Protein AF-A0A0S8BLR9-F1 (afdb_monomer)

Foldseek 3Di:
DVVVVVVVVVVLVVLLVVLVVQLVVLVVVLVVLLVVLLVLLVVLLVVLVVCVPPQDPVNLVVSLVVLVVSLVVSLVSLVVSLVVNVVSVVVSVVSVVPDDPVVVVVPVVDPPVVVSVVVSVVSNCSSVVSSVVSNCCSVPVD

Nearest PDB structures (foldseek):
  6mrt-assembly1_A  TM=4.760E-01  e=1.390E+00  Escherichia coli K-12
  2wcd-assembly1_A  TM=3.290E-01  e=1.390E+00  Escherichia coli K-12
  8i21-assembly1_B  TM=2.425E-01  e=8.988E+00  Saccharomyces cerevisiae S288C

Structure (mmCIF, N/CA/C/O backbone):
data_AF-A0A0S8BLR9-F1
#
_entry.id   AF-A0A0S8BLR9-F1
#
loop_
_atom_site.group_PDB
_atom_site.id
_atom_site.type_symbol
_atom_site.label_atom_id
_atom_site.label_alt_id
_atom_site.label_comp_id
_atom_site.label_asym_id
_atom_site.label_entity_id
_atom_site.label_seq_id
_atom_site.pdbx_PDB_ins_code
_atom_site.Cartn_x
_atom_site.Cartn_y
_atom_site.Cartn_z
_atom_site.occupancy
_atom_site.B_iso_or_equiv
_atom_site.auth_seq_id
_atom_site.auth_comp_id
_atom_site.auth_asym_id
_atom_site.auth_atom_id
_atom_site.pdbx_PDB_model_num
ATOM 1 N N . MET A 1 1 ? 35.894 -6.577 -33.078 1.00 52.53 1 MET A N 1
ATOM 2 C CA . MET A 1 1 ? 34.699 -5.701 -33.056 1.00 52.53 1 MET A CA 1
ATOM 3 C C . MET A 1 1 ? 33.362 -6.455 -33.021 1.00 52.53 1 MET A C 1
ATOM 5 O O . MET A 1 1 ? 32.376 -5.838 -32.657 1.00 52.53 1 MET A O 1
ATOM 9 N N 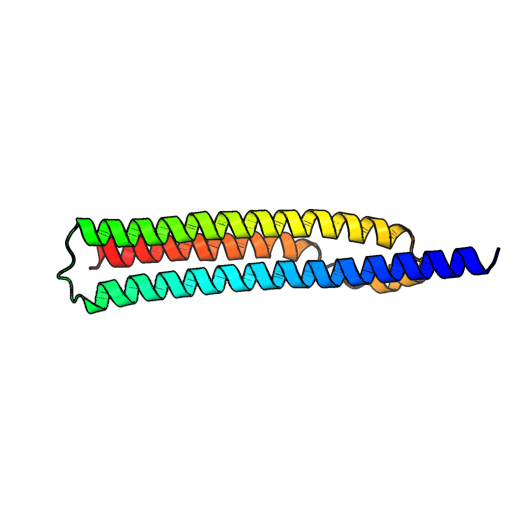. SER A 1 2 ? 33.272 -7.761 -33.327 1.00 58.84 2 SER A N 1
ATOM 10 C CA . SER A 1 2 ? 32.003 -8.518 -33.208 1.00 58.84 2 SER A CA 1
ATOM 11 C C . SER A 1 2 ? 31.642 -8.948 -31.775 1.00 58.84 2 SER A C 1
ATOM 13 O O . SER A 1 2 ? 30.462 -9.054 -31.460 1.00 58.84 2 SER A O 1
ATOM 15 N N . GLY A 1 3 ? 32.632 -9.165 -30.899 1.00 61.47 3 GLY A N 1
ATOM 16 C CA . GLY A 1 3 ? 32.400 -9.590 -29.508 1.00 61.47 3 GLY A CA 1
ATOM 17 C C . GLY A 1 3 ? 31.847 -8.500 -28.582 1.00 61.47 3 GLY A C 1
ATOM 18 O O . GLY A 1 3 ? 31.127 -8.809 -27.641 1.00 61.47 3 GLY A O 1
ATOM 19 N N . GLU A 1 4 ? 32.126 -7.227 -28.871 1.00 65.31 4 GLU A N 1
ATOM 20 C CA . GLU A 1 4 ? 31.673 -6.090 -28.056 1.00 65.31 4 GLU A CA 1
ATOM 21 C C . GLU A 1 4 ? 30.155 -5.890 -28.174 1.00 65.31 4 GLU A C 1
ATOM 23 O O . GLU A 1 4 ? 29.458 -5.842 -27.167 1.00 65.31 4 GLU A O 1
ATOM 28 N N . ASN A 1 5 ? 29.618 -5.937 -29.399 1.00 69.31 5 ASN A N 1
ATOM 29 C CA . ASN A 1 5 ? 28.175 -5.836 -29.642 1.00 69.31 5 ASN A CA 1
ATOM 30 C C . ASN A 1 5 ? 27.386 -7.000 -29.021 1.00 69.31 5 ASN A C 1
ATOM 32 O O . ASN A 1 5 ? 26.293 -6.793 -28.498 1.00 69.31 5 ASN A O 1
ATOM 36 N N . ALA A 1 6 ? 27.928 -8.224 -29.066 1.00 73.56 6 ALA A N 1
ATOM 37 C CA . ALA A 1 6 ? 27.280 -9.393 -28.471 1.00 73.56 6 ALA A CA 1
ATOM 38 C C . ALA A 1 6 ? 27.170 -9.261 -26.942 1.00 73.56 6 ALA A C 1
ATOM 40 O O . ALA A 1 6 ? 26.083 -9.454 -26.395 1.00 73.56 6 ALA A O 1
ATOM 41 N N . ASN A 1 7 ? 28.253 -8.836 -26.282 1.00 78.88 7 ASN A N 1
ATOM 42 C CA . ASN A 1 7 ? 28.267 -8.596 -24.839 1.00 78.88 7 ASN A CA 1
ATOM 43 C C . ASN A 1 7 ? 27.311 -7.461 -24.440 1.00 78.88 7 ASN A C 1
ATOM 45 O O . ASN A 1 7 ? 26.526 -7.626 -23.512 1.00 78.88 7 ASN A O 1
ATOM 49 N N . THR A 1 8 ? 27.285 -6.342 -25.175 1.00 82.44 8 THR A N 1
ATOM 50 C CA . THR A 1 8 ? 26.356 -5.232 -24.890 1.00 82.44 8 THR A CA 1
ATOM 51 C C . THR A 1 8 ? 24.889 -5.656 -25.012 1.00 82.44 8 THR A C 1
ATOM 53 O O . THR A 1 8 ? 24.051 -5.270 -24.195 1.00 82.44 8 THR A O 1
ATOM 56 N N . HIS A 1 9 ? 24.546 -6.477 -26.009 1.00 80.50 9 HIS A N 1
ATOM 57 C CA . HIS A 1 9 ? 23.187 -7.007 -26.140 1.00 80.50 9 HIS A CA 1
ATOM 58 C C . HIS A 1 9 ? 22.810 -7.950 -24.991 1.00 80.50 9 HIS A C 1
ATOM 60 O O . HIS A 1 9 ? 21.659 -7.935 -24.543 1.00 80.50 9 HIS A O 1
ATOM 66 N N . GLU A 1 10 ? 23.759 -8.743 -24.497 1.00 87.06 10 GLU A N 1
ATOM 67 C CA . GLU A 1 10 ? 23.558 -9.623 -23.349 1.00 87.06 10 GLU A CA 1
ATOM 68 C C . GLU A 1 10 ? 23.380 -8.835 -22.043 1.00 87.06 10 GLU A C 1
ATOM 70 O O . GLU A 1 10 ? 22.424 -9.083 -21.306 1.00 87.06 10 GLU A O 1
ATOM 75 N N . GLU A 1 11 ? 24.201 -7.811 -21.804 1.00 87.00 11 GLU A N 1
ATOM 76 C CA . GLU A 1 11 ? 24.071 -6.900 -20.660 1.00 87.00 11 GLU A CA 1
ATOM 77 C C . GLU A 1 11 ? 22.714 -6.182 -20.647 1.00 87.00 11 GLU A C 1
ATOM 79 O O . GLU A 1 11 ? 22.032 -6.135 -19.617 1.00 87.00 11 GLU A O 1
ATOM 84 N N . LEU A 1 12 ? 22.266 -5.672 -21.801 1.00 86.94 12 LEU A N 1
ATOM 85 C CA . LEU A 1 12 ? 20.955 -5.027 -21.939 1.00 86.94 12 LEU A CA 1
ATOM 86 C C . LEU A 1 12 ? 19.801 -6.006 -21.699 1.00 86.94 12 LEU A C 1
ATOM 88 O O . LEU A 1 12 ? 18.799 -5.644 -21.072 1.00 86.94 12 LEU A O 1
ATOM 92 N N . ARG A 1 13 ? 19.932 -7.252 -22.167 1.00 86.88 13 ARG A N 1
ATOM 93 C CA . ARG A 1 13 ? 18.949 -8.312 -21.919 1.00 86.88 13 ARG A CA 1
ATOM 94 C C . ARG A 1 13 ? 18.878 -8.660 -20.434 1.00 86.88 13 ARG A C 1
ATOM 96 O O . ARG A 1 13 ? 17.776 -8.750 -19.892 1.00 86.88 13 ARG A O 1
ATOM 103 N N . LEU A 1 14 ? 20.023 -8.806 -19.772 1.00 90.38 14 LEU A N 1
ATOM 104 C CA . LEU A 1 14 ? 20.097 -9.100 -18.344 1.00 90.38 14 LEU A CA 1
ATOM 105 C C . LEU A 1 14 ? 19.487 -7.955 -17.524 1.00 90.38 14 LEU A C 1
ATOM 107 O O . LEU A 1 14 ? 18.653 -8.189 -16.647 1.00 90.38 14 LEU A O 1
ATOM 111 N N . LEU A 1 15 ? 19.807 -6.705 -17.866 1.00 88.69 15 LEU A N 1
ATOM 112 C CA . LEU A 1 15 ? 19.239 -5.527 -17.210 1.00 88.69 15 LEU A CA 1
ATOM 113 C C . LEU A 1 15 ? 17.719 -5.414 -17.417 1.00 88.69 15 LEU A C 1
ATOM 115 O O . LEU A 1 15 ? 16.995 -5.025 -16.491 1.00 88.69 15 LEU A O 1
ATOM 119 N N . TYR A 1 16 ? 17.214 -5.770 -18.603 1.00 88.88 16 TYR A N 1
ATOM 120 C CA . TYR A 1 16 ? 15.777 -5.868 -18.866 1.00 88.88 16 TYR A CA 1
ATOM 121 C C . TYR A 1 16 ? 15.121 -6.923 -17.968 1.00 88.88 16 TYR A C 1
ATOM 123 O O . TYR A 1 16 ? 14.138 -6.619 -17.290 1.00 88.88 16 TYR A O 1
ATOM 131 N N . GLU A 1 17 ? 15.676 -8.136 -17.922 1.00 91.00 17 GLU A N 1
ATOM 132 C CA . GLU A 1 17 ? 15.117 -9.254 -17.157 1.00 91.00 17 GLU A CA 1
ATOM 133 C C . GLU A 1 17 ? 15.069 -8.951 -15.655 1.00 91.00 17 GLU A C 1
ATOM 135 O O . GLU A 1 17 ? 14.024 -9.114 -15.019 1.00 91.00 17 GLU A O 1
ATOM 140 N N . VAL A 1 18 ? 16.166 -8.428 -15.099 1.00 91.69 18 VAL A N 1
ATOM 141 C CA . VAL A 1 18 ? 16.228 -7.986 -13.699 1.00 91.69 18 VAL A CA 1
ATOM 142 C C . VAL A 1 18 ? 15.176 -6.910 -13.430 1.00 91.69 18 VAL A C 1
ATOM 144 O O . VAL A 1 18 ? 14.439 -6.994 -12.450 1.00 91.69 18 VAL A O 1
ATOM 147 N N . SER A 1 19 ? 15.037 -5.928 -14.324 1.00 88.94 19 SER A N 1
ATOM 148 C CA . SER A 1 19 ? 14.052 -4.851 -14.162 1.00 88.94 19 SER A CA 1
ATOM 149 C C . SER A 1 19 ? 12.606 -5.353 -14.180 1.00 88.94 19 SER A C 1
ATOM 151 O O . SER A 1 19 ? 11.779 -4.852 -13.418 1.00 88.94 19 SER A O 1
ATOM 153 N N . VAL A 1 20 ? 12.287 -6.343 -15.018 1.00 89.75 20 VAL A N 1
ATOM 154 C CA . VAL A 1 20 ? 10.953 -6.962 -15.053 1.00 89.75 20 VAL A CA 1
ATOM 155 C C . VAL A 1 20 ? 10.681 -7.745 -13.767 1.00 89.75 20 VAL A C 1
ATOM 157 O O . VAL A 1 20 ? 9.651 -7.513 -13.132 1.00 89.75 20 VAL A O 1
ATOM 160 N N . LYS A 1 21 ? 11.620 -8.595 -13.332 1.00 92.50 21 LYS A N 1
ATOM 161 C CA . LYS A 1 21 ? 11.500 -9.373 -12.085 1.00 92.50 21 LYS A CA 1
ATOM 162 C C . LYS A 1 21 ? 11.309 -8.477 -10.863 1.00 92.50 21 LYS A C 1
ATOM 164 O O . LYS A 1 21 ? 10.461 -8.749 -10.012 1.00 92.50 21 LYS A O 1
ATOM 169 N N . GLU A 1 22 ? 12.058 -7.381 -10.793 1.00 91.25 22 GLU A N 1
ATOM 170 C CA . GLU A 1 22 ? 11.898 -6.384 -9.741 1.00 91.25 22 GLU A CA 1
ATOM 171 C C . GLU A 1 22 ? 10.498 -5.755 -9.765 1.00 91.25 22 GLU A C 1
ATOM 173 O O . GLU A 1 22 ? 9.835 -5.700 -8.732 1.00 91.25 22 GLU A O 1
ATOM 178 N N . LEU A 1 23 ? 9.997 -5.323 -10.928 1.00 90.81 23 LEU A N 1
ATOM 179 C CA . LEU A 1 23 ? 8.647 -4.752 -11.040 1.00 90.81 23 LEU A CA 1
ATOM 180 C C . LEU A 1 23 ? 7.555 -5.723 -10.572 1.00 90.81 23 LEU A C 1
ATOM 182 O O . LEU A 1 23 ? 6.623 -5.311 -9.877 1.00 90.81 23 LEU A O 1
ATOM 186 N N . GLU A 1 24 ? 7.665 -7.000 -10.931 1.00 91.75 24 GLU A N 1
ATOM 187 C CA . GLU A 1 24 ? 6.755 -8.045 -10.457 1.00 91.75 24 GLU A CA 1
ATOM 188 C C . GLU A 1 24 ? 6.839 -8.239 -8.943 1.00 91.75 24 GLU A C 1
ATOM 190 O O . GLU A 1 24 ? 5.818 -8.434 -8.282 1.00 91.75 24 GLU A O 1
ATOM 195 N N . PHE A 1 25 ? 8.045 -8.182 -8.377 1.00 93.12 25 PHE A N 1
ATOM 196 C CA . PHE A 1 25 ? 8.240 -8.238 -6.934 1.00 93.12 25 PHE A CA 1
ATOM 197 C C . PHE A 1 2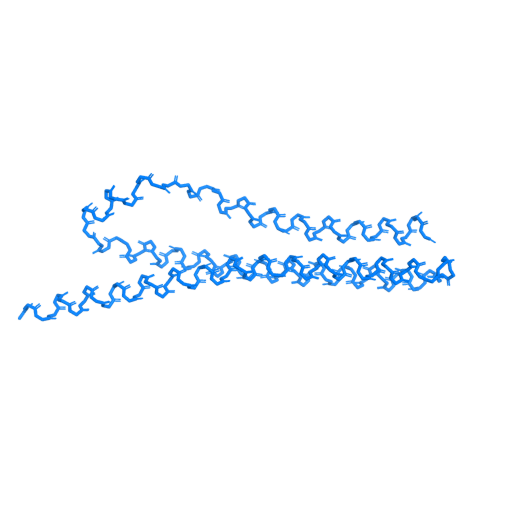5 ? 7.523 -7.080 -6.227 1.00 93.12 25 PHE A C 1
ATOM 199 O O . PHE A 1 25 ? 6.713 -7.339 -5.339 1.00 93.12 25 PHE A O 1
ATOM 206 N N . PHE A 1 26 ? 7.720 -5.826 -6.649 1.00 92.25 26 PHE A N 1
ATOM 207 C CA . PHE A 1 26 ? 7.067 -4.679 -5.997 1.00 92.25 26 PHE A CA 1
ATOM 208 C C . PHE A 1 26 ? 5.543 -4.738 -6.078 1.00 92.25 26 PHE A C 1
ATOM 210 O O . PHE A 1 26 ? 4.874 -4.471 -5.084 1.00 92.25 26 PHE A O 1
ATOM 217 N N . LYS A 1 27 ? 4.982 -5.148 -7.221 1.00 91.50 27 LYS A N 1
ATOM 218 C CA . LYS A 1 27 ? 3.528 -5.330 -7.360 1.00 91.50 27 LYS A CA 1
ATOM 219 C C . LYS A 1 27 ? 2.988 -6.415 -6.429 1.00 91.50 27 LYS A C 1
ATOM 221 O O . LYS A 1 27 ? 1.960 -6.218 -5.787 1.00 91.50 27 LYS A O 1
ATOM 226 N N . ARG A 1 28 ? 3.692 -7.548 -6.316 1.00 94.12 28 ARG A N 1
ATOM 227 C CA . ARG A 1 28 ? 3.331 -8.610 -5.362 1.00 94.12 28 ARG A CA 1
ATOM 228 C C . ARG A 1 28 ? 3.395 -8.116 -3.920 1.00 94.12 28 ARG A C 1
ATOM 230 O O . ARG A 1 28 ? 2.509 -8.441 -3.137 1.00 94.12 28 ARG A O 1
ATOM 237 N N . GLN A 1 29 ? 4.388 -7.294 -3.585 1.00 95.69 29 GLN A N 1
ATOM 238 C CA . GLN A 1 29 ? 4.476 -6.684 -2.260 1.00 95.69 29 GLN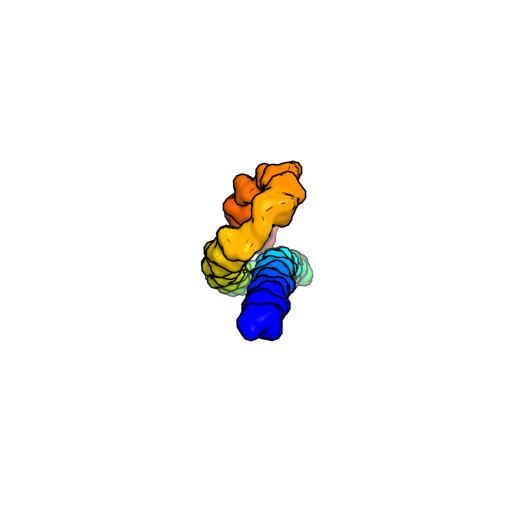 A CA 1
ATOM 239 C C . GLN A 1 29 ? 3.321 -5.716 -1.990 1.00 95.69 29 GLN A C 1
ATOM 241 O O . GLN A 1 29 ? 2.775 -5.750 -0.894 1.00 95.69 29 GLN A O 1
ATOM 246 N N . GLN A 1 30 ? 2.881 -4.923 -2.976 1.00 95.19 30 GLN A N 1
ATOM 247 C CA . GLN A 1 30 ? 1.706 -4.056 -2.804 1.00 95.19 30 GLN A CA 1
ATOM 248 C C . GLN A 1 30 ? 0.459 -4.875 -2.438 1.00 95.19 30 GLN A C 1
ATOM 250 O O . GLN A 1 30 ? -0.230 -4.544 -1.478 1.00 95.19 30 GLN A O 1
ATOM 255 N N . TRP A 1 31 ? 0.218 -5.988 -3.140 1.00 95.25 31 TRP A N 1
ATOM 256 C CA . TRP A 1 31 ? -0.886 -6.903 -2.827 1.00 95.25 31 TRP A CA 1
ATOM 257 C C . TRP A 1 31 ? -0.753 -7.539 -1.435 1.00 95.25 31 TRP A C 1
ATOM 259 O O . TRP A 1 31 ? -1.711 -7.585 -0.668 1.00 95.25 31 TRP A O 1
ATOM 269 N N . SER A 1 32 ? 0.453 -7.997 -1.093 1.00 97.12 32 SER A N 1
ATOM 270 C CA . SER A 1 32 ? 0.766 -8.600 0.206 1.00 97.12 32 SER A CA 1
ATOM 271 C C . SER A 1 32 ? 0.482 -7.639 1.367 1.00 97.12 32 SER A C 1
ATOM 273 O O . SER A 1 32 ? -0.209 -7.997 2.318 1.00 97.12 32 SER A O 1
ATOM 275 N N . VAL A 1 33 ? 0.942 -6.388 1.256 1.00 97.19 33 VAL A N 1
ATOM 276 C CA . VAL A 1 33 ? 0.735 -5.338 2.265 1.00 97.19 33 VAL A CA 1
ATOM 277 C C . VAL A 1 33 ? -0.750 -5.061 2.477 1.00 97.19 33 VAL A C 1
ATOM 279 O O . VAL A 1 33 ? -1.203 -5.031 3.620 1.00 97.19 33 VAL A O 1
ATOM 282 N N . THR A 1 34 ? -1.525 -4.910 1.399 1.00 97.19 34 THR A N 1
ATOM 283 C CA . THR A 1 34 ? -2.975 -4.702 1.503 1.00 97.19 34 THR A CA 1
ATOM 284 C C . THR A 1 34 ? -3.666 -5.886 2.179 1.00 97.19 34 THR A C 1
ATOM 286 O O . THR A 1 34 ? -4.480 -5.676 3.076 1.00 97.19 34 THR A O 1
ATOM 289 N N . ASN A 1 35 ? -3.314 -7.126 1.829 1.00 97.81 35 ASN A N 1
ATOM 290 C CA . ASN A 1 35 ? -3.903 -8.311 2.460 1.00 97.81 35 ASN A CA 1
ATOM 291 C C . ASN A 1 35 ? -3.594 -8.388 3.957 1.00 97.81 35 ASN A C 1
ATOM 293 O O . ASN A 1 35 ? -4.494 -8.651 4.752 1.00 97.81 35 ASN A O 1
ATOM 297 N N . TYR A 1 36 ? -2.350 -8.123 4.361 1.00 97.94 36 TYR A N 1
ATOM 298 C CA . TYR A 1 36 ? -2.000 -8.100 5.780 1.00 97.94 36 TYR A CA 1
ATOM 299 C C . TYR A 1 36 ? -2.718 -6.981 6.537 1.00 97.94 36 TYR A C 1
ATOM 301 O O . TYR A 1 36 ? -3.176 -7.216 7.654 1.00 97.94 36 TYR A O 1
ATOM 309 N N . ALA A 1 37 ? -2.896 -5.802 5.934 1.00 97.94 37 ALA A N 1
ATOM 310 C CA . ALA A 1 37 ? -3.693 -4.735 6.537 1.00 97.94 37 ALA A CA 1
ATOM 311 C C . ALA A 1 37 ? -5.149 -5.179 6.769 1.00 97.94 37 ALA A C 1
ATOM 313 O O . ALA A 1 37 ? -5.675 -5.012 7.868 1.00 97.94 37 ALA A O 1
ATOM 314 N N . LEU A 1 38 ? -5.776 -5.821 5.776 1.00 97.88 38 LEU A N 1
ATOM 315 C CA . LEU A 1 38 ? -7.138 -6.353 5.899 1.00 97.88 38 LEU A CA 1
ATOM 316 C C . LEU A 1 38 ? -7.255 -7.430 6.985 1.00 97.88 38 LEU A C 1
ATOM 318 O O . LEU A 1 38 ? -8.213 -7.417 7.758 1.00 97.88 38 LEU A O 1
ATOM 322 N N . LEU A 1 39 ? -6.278 -8.335 7.076 1.00 98.31 39 LEU A N 1
ATOM 323 C CA . LEU A 1 39 ? -6.235 -9.354 8.126 1.00 98.31 39 LEU A CA 1
ATOM 324 C C . LEU A 1 39 ? -6.112 -8.729 9.518 1.00 98.31 39 LEU A C 1
ATOM 326 O O . LEU A 1 39 ? -6.812 -9.149 10.437 1.00 98.31 39 LEU A O 1
ATOM 330 N N . LEU A 1 40 ? -5.277 -7.699 9.672 1.00 98.00 40 LEU A N 1
ATOM 331 C CA . LEU A 1 40 ? -5.153 -6.966 10.932 1.00 98.00 40 LEU A CA 1
ATOM 332 C C . LEU A 1 40 ? -6.462 -6.260 11.303 1.00 98.00 40 LEU A C 1
ATOM 334 O O . LEU A 1 40 ? -6.881 -6.334 12.455 1.00 98.00 40 LEU A O 1
ATOM 338 N N . TYR A 1 41 ? -7.157 -5.645 10.344 1.00 97.62 41 TYR A N 1
ATOM 339 C CA . TYR A 1 41 ? -8.476 -5.053 10.594 1.00 97.62 41 TYR A CA 1
ATOM 340 C C . TYR A 1 41 ? -9.511 -6.093 11.026 1.00 97.62 41 TYR A C 1
ATOM 342 O O . TYR A 1 41 ? -10.236 -5.873 11.998 1.00 97.62 41 TYR A O 1
ATOM 350 N N . ALA A 1 42 ? -9.555 -7.244 10.352 1.00 96.75 42 ALA A N 1
ATOM 351 C CA . ALA A 1 42 ? -10.437 -8.342 10.727 1.00 96.75 42 ALA A CA 1
ATOM 352 C C . ALA A 1 42 ? -10.120 -8.870 12.136 1.00 96.75 42 ALA A C 1
ATOM 354 O O . ALA A 1 42 ? -11.041 -9.107 12.917 1.00 96.75 42 ALA A O 1
ATOM 355 N N . ALA A 1 43 ? -8.836 -8.994 12.487 1.00 96.62 43 ALA A N 1
ATOM 356 C CA . ALA A 1 43 ? -8.399 -9.410 13.815 1.00 96.62 43 ALA A CA 1
ATOM 357 C C . ALA A 1 43 ? -8.829 -8.411 14.899 1.00 96.62 43 ALA A C 1
ATOM 359 O O . ALA A 1 43 ? -9.389 -8.823 15.913 1.00 96.62 43 ALA A O 1
ATOM 360 N N . VAL A 1 44 ? -8.648 -7.106 14.669 1.00 94.50 44 VAL A N 1
ATOM 361 C CA . VAL A 1 44 ? -9.072 -6.052 15.608 1.00 94.50 44 VAL A CA 1
ATOM 362 C C . VAL A 1 44 ? -10.579 -6.118 15.863 1.00 94.50 44 VAL A C 1
ATOM 364 O O . VAL A 1 44 ? -11.013 -6.152 17.013 1.00 94.50 44 VAL A O 1
ATOM 367 N N . VAL A 1 45 ? -11.388 -6.200 14.802 1.00 93.69 45 VAL A N 1
ATOM 368 C CA . VAL A 1 45 ? -12.851 -6.321 14.932 1.00 93.69 45 VAL A CA 1
ATOM 369 C C . VAL A 1 45 ? -13.244 -7.633 15.615 1.00 93.69 45 VAL A C 1
ATOM 371 O O . VAL A 1 45 ? -14.156 -7.642 16.442 1.00 93.69 45 VAL A O 1
ATOM 374 N N . GLY A 1 46 ? -12.568 -8.736 15.288 1.00 93.38 46 GLY A N 1
ATOM 375 C CA . GLY A 1 46 ? -12.798 -10.045 15.896 1.00 93.38 46 GLY A CA 1
ATOM 376 C C . GLY A 1 46 ? -12.571 -10.028 17.406 1.00 93.38 46 GLY A C 1
ATOM 377 O O . GLY A 1 46 ? -13.449 -10.446 18.158 1.00 93.38 46 GLY A O 1
ATOM 378 N N . VAL A 1 47 ? -11.442 -9.473 17.854 1.00 92.25 47 VAL A N 1
ATOM 379 C CA . VAL A 1 47 ? -11.117 -9.331 19.282 1.00 92.25 47 VAL A CA 1
ATOM 380 C C . VAL A 1 47 ? -12.128 -8.428 19.987 1.00 92.25 47 VAL A C 1
ATOM 382 O O . VAL A 1 47 ? -12.664 -8.817 21.022 1.00 92.25 47 VAL A O 1
ATOM 385 N N . ALA A 1 48 ? -12.461 -7.269 19.412 1.00 90.19 48 ALA A N 1
ATOM 386 C CA . ALA A 1 48 ? -13.429 -6.352 20.013 1.00 90.19 48 ALA A CA 1
ATOM 387 C C . ALA A 1 48 ? -14.817 -6.997 20.199 1.00 90.19 48 ALA A C 1
ATOM 389 O O . ALA A 1 48 ? 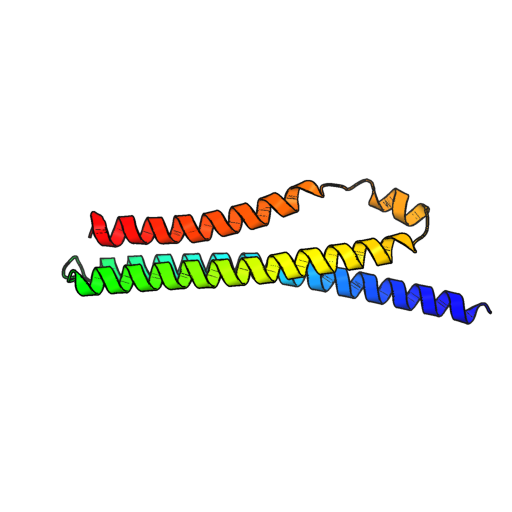-15.490 -6.748 21.197 1.00 90.19 48 ALA A O 1
ATOM 390 N N . ARG A 1 49 ? -15.235 -7.871 19.272 1.00 89.50 49 ARG A N 1
ATOM 391 C CA . ARG A 1 49 ? -16.490 -8.632 19.390 1.00 89.50 49 ARG A CA 1
ATOM 392 C C . ARG A 1 49 ? -16.429 -9.758 20.415 1.00 89.50 49 ARG A C 1
ATOM 394 O O . ARG A 1 49 ? -17.418 -9.970 21.105 1.00 89.50 49 ARG A O 1
ATOM 401 N N . LEU A 1 50 ? -15.302 -10.463 20.530 1.00 90.00 50 LEU A N 1
ATOM 402 C CA . LEU A 1 50 ? -15.128 -11.530 21.527 1.00 90.00 50 LEU A CA 1
ATOM 403 C C . LEU A 1 50 ? -15.261 -11.014 22.966 1.00 90.00 50 LEU A C 1
ATOM 405 O O . LEU A 1 50 ? -15.680 -11.758 23.847 1.00 90.00 50 LEU A O 1
ATOM 409 N N . LEU A 1 51 ? -14.971 -9.731 23.192 1.00 86.00 51 LEU A N 1
ATOM 410 C CA . LEU A 1 51 ? -15.150 -9.062 24.482 1.00 86.00 51 LEU A CA 1
ATOM 411 C C . LEU A 1 51 ? -16.622 -8.704 24.800 1.00 86.00 51 LEU A C 1
ATOM 413 O O . LEU A 1 51 ? -16.885 -8.085 25.830 1.00 86.00 51 LEU A O 1
ATOM 417 N N . ASN A 1 52 ? -17.588 -9.096 23.952 1.00 71.81 52 ASN A N 1
ATOM 418 C CA . ASN A 1 52 ? -19.040 -9.018 24.188 1.00 71.81 52 ASN A CA 1
ATOM 419 C C . ASN A 1 52 ? -19.552 -7.653 24.697 1.00 71.81 52 ASN A C 1
ATOM 421 O O . ASN A 1 52 ? -20.449 -7.585 25.533 1.00 71.81 52 ASN A O 1
ATOM 425 N N . GLY A 1 53 ? -18.991 -6.549 24.194 1.00 64.56 53 GLY A N 1
ATOM 426 C CA . GLY A 1 53 ? -19.446 -5.195 24.540 1.00 64.56 53 GLY A CA 1
ATOM 427 C C . GLY A 1 53 ? -18.989 -4.691 25.911 1.00 64.56 53 GLY A C 1
ATOM 428 O O . GLY A 1 53 ? -19.287 -3.553 26.258 1.00 64.56 53 GLY A O 1
ATOM 429 N N . ASN A 1 54 ? -18.194 -5.464 26.659 1.00 75.62 54 ASN A N 1
ATOM 430 C CA . ASN A 1 54 ? -17.595 -5.012 27.919 1.00 75.62 54 ASN A CA 1
ATOM 431 C C . ASN A 1 54 ? -16.307 -4.192 27.696 1.00 75.62 54 ASN A C 1
ATOM 433 O O . ASN A 1 54 ? -15.407 -4.180 28.530 1.00 75.62 54 ASN A O 1
ATOM 437 N N . VAL A 1 55 ? -16.208 -3.552 26.527 1.00 82.12 55 VAL A N 1
ATOM 438 C CA . VAL A 1 55 ? -15.040 -2.798 26.077 1.00 82.12 55 VAL A CA 1
ATOM 439 C C . VAL A 1 55 ? -15.209 -1.352 26.524 1.00 82.12 55 VAL A C 1
ATOM 441 O O . VAL A 1 55 ? -16.109 -0.640 26.069 1.00 82.12 55 VAL A O 1
ATOM 444 N N . SER A 1 56 ? -14.331 -0.908 27.413 1.00 87.38 56 SER A N 1
ATOM 445 C CA . SER A 1 56 ? -14.273 0.472 27.881 1.00 87.38 56 SER A CA 1
ATOM 446 C C . SER A 1 56 ? -13.990 1.447 26.731 1.00 87.38 56 SER A C 1
ATOM 448 O O . SER A 1 56 ? -13.406 1.095 25.702 1.00 87.38 56 SER A O 1
ATOM 450 N N . GLY A 1 57 ? -14.351 2.722 26.909 1.00 86.62 57 GLY A N 1
ATOM 451 C CA . GLY A 1 57 ? -14.050 3.758 25.913 1.00 86.62 57 GLY A CA 1
A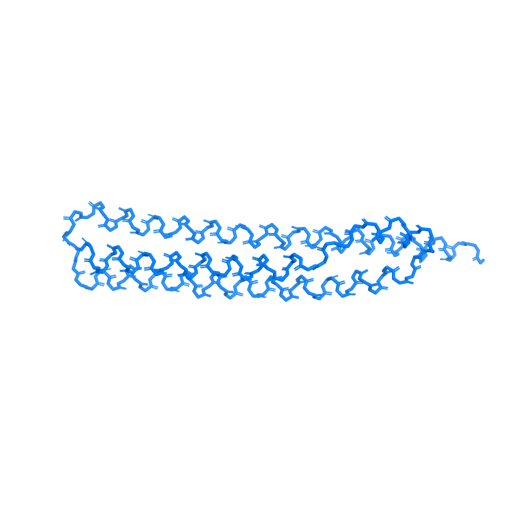TOM 452 C C . GLY A 1 57 ? -12.551 3.881 25.600 1.00 86.62 57 GLY A C 1
ATOM 453 O O . GLY A 1 57 ? -12.182 4.151 24.458 1.00 86.62 57 GLY A O 1
ATOM 454 N N . ALA A 1 58 ? -11.688 3.617 26.587 1.00 88.75 58 ALA A N 1
ATOM 455 C CA . ALA A 1 58 ? -10.240 3.603 26.406 1.00 88.75 58 ALA A CA 1
ATOM 456 C C . ALA A 1 58 ? -9.785 2.447 25.499 1.00 88.75 58 ALA A C 1
ATOM 458 O O . ALA A 1 58 ? -8.992 2.661 24.586 1.00 88.75 58 ALA A O 1
ATOM 459 N N . GLU A 1 59 ? -10.324 1.242 25.683 1.00 90.38 59 GLU A N 1
ATOM 460 C CA . GLU A 1 59 ? -10.005 0.086 24.835 1.00 90.38 59 GLU A CA 1
ATOM 461 C C . GLU A 1 59 ? -10.520 0.267 23.400 1.00 90.38 59 GLU A C 1
ATOM 463 O O . GLU A 1 59 ? -9.794 -0.024 22.448 1.00 90.38 59 GLU A O 1
ATOM 468 N N . LYS A 1 60 ? -11.724 0.835 23.221 1.00 90.88 60 LYS A N 1
ATOM 469 C CA . LYS A 1 60 ? -12.233 1.218 21.890 1.00 90.88 60 LYS A CA 1
ATOM 470 C C . LYS A 1 60 ? -11.276 2.181 21.190 1.00 90.88 60 LYS A C 1
ATOM 472 O O . LYS A 1 60 ? -10.963 1.998 20.014 1.00 90.88 60 LYS A O 1
ATOM 477 N N . LEU A 1 61 ? -10.770 3.176 21.921 1.00 92.50 61 LEU A N 1
ATOM 478 C CA . LEU A 1 61 ? -9.794 4.131 21.404 1.00 92.50 61 LEU A CA 1
ATOM 479 C C . LEU A 1 61 ? -8.470 3.447 21.032 1.00 92.50 61 LEU A C 1
ATOM 481 O O . LEU A 1 61 ? -7.930 3.737 19.968 1.00 92.50 61 LEU A O 1
ATOM 485 N N . VAL A 1 62 ? -7.984 2.496 21.834 1.00 93.88 62 VAL A N 1
ATOM 486 C CA . VAL A 1 62 ? -6.788 1.700 21.505 1.00 93.88 62 VAL A CA 1
ATOM 487 C C . VAL A 1 62 ? -6.982 0.912 20.207 1.00 93.88 62 VAL A C 1
ATOM 489 O O . VAL A 1 62 ? -6.130 0.990 19.324 1.00 93.88 62 VAL A O 1
ATOM 492 N N . PHE A 1 63 ? -8.105 0.209 20.031 1.00 93.94 63 PHE A N 1
ATOM 493 C CA . PHE A 1 63 ? -8.389 -0.519 18.787 1.00 93.94 63 PHE A CA 1
ATOM 494 C C . PHE A 1 63 ? -8.433 0.406 17.564 1.00 93.94 63 PHE A C 1
ATOM 496 O O . PHE A 1 63 ? -7.852 0.088 16.522 1.00 93.94 63 PHE A O 1
ATOM 503 N N . CYS A 1 64 ? -9.066 1.574 17.697 1.00 94.00 64 CYS A N 1
ATOM 504 C CA . CYS A 1 64 ? -9.099 2.593 16.651 1.00 94.00 64 CYS A CA 1
ATOM 505 C C . CYS A 1 64 ? -7.701 3.143 16.325 1.00 94.00 64 CYS A C 1
ATOM 507 O O . CYS A 1 64 ? -7.362 3.287 15.151 1.00 94.00 64 CYS A O 1
ATOM 509 N N . LEU A 1 65 ? -6.864 3.404 17.335 1.00 95.94 65 LEU A N 1
ATOM 510 C CA . LEU A 1 65 ? -5.480 3.848 17.138 1.00 95.94 65 LEU A CA 1
ATOM 511 C C . LEU A 1 65 ? -4.633 2.786 16.436 1.00 95.94 65 LEU A C 1
ATOM 513 O O . LEU A 1 65 ? -3.869 3.126 15.534 1.00 95.94 65 LEU A O 1
ATOM 517 N N . VAL A 1 66 ? -4.797 1.508 16.790 1.00 96.69 66 VAL A N 1
ATOM 518 C CA . VAL A 1 66 ? -4.128 0.396 16.099 1.00 96.69 66 VAL A CA 1
ATOM 519 C C . VAL A 1 66 ? -4.555 0.348 14.633 1.00 96.69 66 VAL A C 1
ATOM 521 O O . VAL A 1 66 ? -3.697 0.296 13.753 1.00 96.69 66 VAL A O 1
ATOM 524 N N . ALA A 1 67 ? -5.857 0.435 14.342 1.00 96.69 67 ALA A N 1
ATOM 525 C CA . ALA A 1 67 ? -6.355 0.448 12.966 1.00 96.69 67 ALA A CA 1
ATOM 526 C C . ALA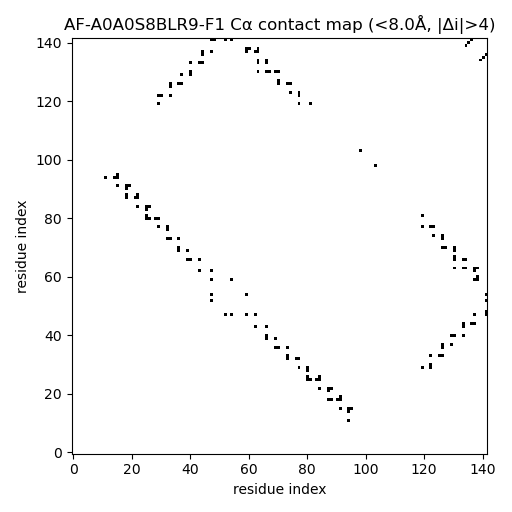 A 1 67 ? -5.810 1.642 12.161 1.00 96.69 67 ALA A C 1
ATOM 528 O O . ALA A 1 67 ? -5.371 1.476 11.021 1.00 96.69 67 ALA A O 1
ATOM 529 N N . THR A 1 68 ? -5.765 2.830 12.768 1.00 97.62 68 THR A N 1
ATOM 530 C CA . THR A 1 68 ? -5.152 4.020 12.164 1.00 97.62 68 THR A CA 1
ATOM 531 C C . THR A 1 68 ? -3.657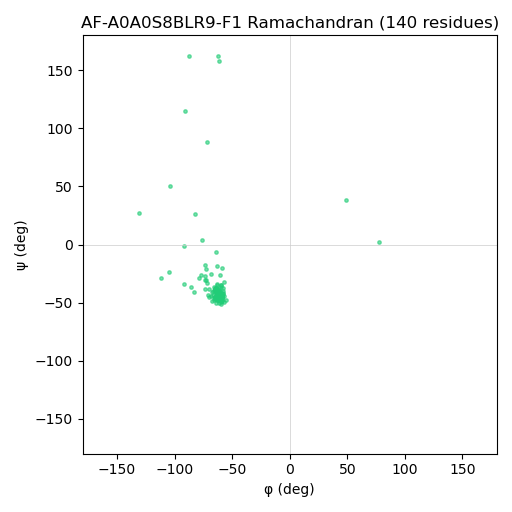 3.817 11.920 1.00 97.62 68 THR A C 1
ATOM 533 O O . THR A 1 68 ? -3.172 4.128 10.835 1.00 97.62 68 THR A O 1
ATOM 536 N N . GLY A 1 69 ? -2.923 3.243 12.876 1.00 98.00 69 GLY A N 1
ATOM 537 C CA . GLY A 1 69 ? -1.501 2.931 12.726 1.00 98.00 69 GLY A CA 1
ATOM 538 C C . GLY A 1 69 ? -1.234 1.978 11.560 1.00 98.00 69 GLY A C 1
ATOM 539 O O . GLY A 1 69 ? -0.360 2.242 10.735 1.00 98.00 69 GLY A O 1
ATOM 540 N N . VAL A 1 70 ? -2.044 0.923 11.427 1.00 98.00 70 VAL A N 1
ATOM 541 C CA . VAL A 1 70 ? -1.992 -0.001 10.282 1.00 98.00 70 VAL A CA 1
ATOM 542 C C . VAL A 1 70 ? -2.297 0.731 8.972 1.00 98.00 70 VAL A C 1
ATOM 544 O O . VAL A 1 70 ? -1.612 0.499 7.978 1.00 98.00 70 VAL A O 1
ATOM 547 N N . ALA A 1 71 ? -3.271 1.647 8.962 1.00 97.81 71 ALA A N 1
ATOM 548 C CA . ALA A 1 71 ? -3.618 2.421 7.771 1.00 97.81 71 ALA A CA 1
ATOM 549 C C . ALA A 1 71 ? -2.477 3.337 7.323 1.00 97.81 71 ALA A C 1
ATOM 551 O O . ALA A 1 71 ? -2.128 3.356 6.143 1.00 97.81 71 ALA A O 1
ATOM 552 N N . VAL A 1 72 ? -1.878 4.071 8.265 1.00 98.06 72 VAL A N 1
ATOM 553 C CA . VAL A 1 72 ? -0.761 4.987 8.011 1.00 98.06 72 VAL A CA 1
ATOM 554 C C . VAL A 1 72 ? 0.455 4.211 7.519 1.00 98.06 72 VAL A C 1
ATOM 556 O O . VAL A 1 72 ? 1.014 4.548 6.476 1.00 98.06 72 VAL A O 1
ATOM 559 N N . LEU A 1 73 ? 0.838 3.140 8.221 1.00 97.88 73 LEU A N 1
ATOM 560 C CA . LEU A 1 73 ? 2.000 2.337 7.854 1.00 97.88 73 LEU A CA 1
ATOM 561 C C . LEU A 1 73 ? 1.792 1.620 6.515 1.00 97.88 73 LEU A C 1
ATOM 563 O O . LEU A 1 73 ? 2.667 1.667 5.652 1.00 97.88 73 LEU A O 1
ATOM 567 N N . GLY A 1 74 ? 0.627 1.001 6.311 1.00 97.44 74 GLY A N 1
ATOM 568 C CA . GLY A 1 74 ? 0.274 0.351 5.049 1.00 97.44 74 GLY A CA 1
ATOM 569 C C . GLY A 1 74 ? 0.294 1.332 3.879 1.00 97.44 74 GLY A C 1
ATOM 570 O O . GLY A 1 74 ? 0.898 1.046 2.847 1.00 97.44 74 GLY A O 1
ATOM 571 N N . SER A 1 75 ? -0.273 2.525 4.069 1.00 97.25 75 SER A N 1
ATOM 572 C CA . SER A 1 75 ? -0.256 3.602 3.072 1.00 97.25 75 SER A CA 1
ATOM 573 C C . SER A 1 75 ? 1.159 4.066 2.736 1.00 97.25 75 SER A C 1
ATOM 575 O O . SER A 1 75 ? 1.518 4.190 1.565 1.00 97.25 75 SER A O 1
ATOM 577 N N . TYR A 1 76 ? 1.991 4.280 3.757 1.00 97.75 76 TYR A N 1
ATOM 578 C CA . TYR A 1 76 ? 3.388 4.662 3.580 1.00 97.75 76 TYR A CA 1
ATOM 579 C C . TYR A 1 76 ? 4.167 3.604 2.789 1.00 97.75 76 TYR A C 1
ATOM 581 O O . TYR A 1 76 ? 4.847 3.932 1.815 1.00 97.75 76 TYR A O 1
ATOM 589 N N . ILE A 1 77 ? 4.025 2.324 3.145 1.00 96.88 77 ILE A N 1
ATOM 590 C CA . ILE A 1 77 ? 4.682 1.227 2.427 1.00 96.88 77 ILE A CA 1
ATOM 591 C C . ILE A 1 77 ? 4.189 1.168 0.974 1.00 96.88 77 ILE A C 1
ATOM 593 O O . ILE A 1 77 ? 5.009 1.086 0.059 1.00 96.88 77 ILE A O 1
ATOM 597 N N . LEU A 1 78 ? 2.877 1.262 0.731 1.00 95.88 78 LEU A N 1
ATOM 598 C CA . LEU A 1 78 ? 2.317 1.282 -0.626 1.00 95.88 78 LEU A CA 1
ATOM 599 C C . LEU A 1 78 ? 2.885 2.432 -1.467 1.00 95.88 78 LEU A C 1
ATOM 601 O O . LEU A 1 78 ? 3.196 2.222 -2.643 1.00 95.88 78 LEU A O 1
ATOM 605 N N . TRP A 1 79 ? 3.060 3.614 -0.872 1.00 95.50 79 TRP A N 1
ATOM 606 C CA . TRP A 1 79 ? 3.673 4.773 -1.521 1.00 95.50 79 TRP A CA 1
ATOM 607 C C . TRP A 1 79 ? 5.146 4.524 -1.879 1.00 95.50 79 TRP A C 1
ATOM 609 O O . TRP A 1 79 ? 5.541 4.734 -3.029 1.00 95.50 79 TRP A O 1
ATOM 619 N N . VAL A 1 80 ? 5.947 3.989 -0.950 1.00 95.69 80 VAL A N 1
ATOM 620 C CA . VAL A 1 80 ? 7.355 3.621 -1.207 1.00 95.69 80 VAL A CA 1
ATOM 621 C C . VAL A 1 80 ? 7.460 2.589 -2.337 1.00 95.69 80 VAL A C 1
ATOM 623 O O . VAL A 1 80 ? 8.287 2.732 -3.245 1.00 95.69 80 VAL A O 1
ATOM 626 N N . LEU A 1 81 ? 6.601 1.564 -2.321 1.00 93.88 81 LEU A N 1
ATOM 627 C CA . LEU A 1 81 ? 6.543 0.537 -3.363 1.00 93.88 81 LEU A CA 1
ATOM 628 C C . LEU A 1 81 ? 6.131 1.132 -4.717 1.00 93.88 81 LEU A C 1
ATOM 630 O O . LEU A 1 81 ? 6.706 0.777 -5.747 1.00 93.88 81 LEU A O 1
ATOM 634 N N . ASN A 1 82 ? 5.180 2.068 -4.731 1.00 94.31 82 ASN A N 1
ATOM 635 C CA . ASN A 1 82 ? 4.756 2.742 -5.954 1.00 94.31 82 ASN A CA 1
ATOM 636 C C . ASN A 1 82 ? 5.888 3.584 -6.561 1.00 94.31 82 ASN A C 1
ATOM 638 O O . ASN A 1 82 ? 6.176 3.453 -7.751 1.00 94.31 82 ASN A O 1
ATOM 642 N N . ASN A 1 83 ? 6.597 4.373 -5.751 1.00 91.94 83 ASN A N 1
ATOM 643 C CA . ASN A 1 83 ? 7.761 5.137 -6.213 1.00 91.94 83 ASN A CA 1
ATOM 644 C C . ASN A 1 83 ? 8.849 4.212 -6.776 1.00 91.94 83 ASN A C 1
ATOM 646 O O . ASN A 1 83 ? 9.402 4.454 -7.850 1.00 91.94 83 ASN A O 1
ATOM 650 N N . SER A 1 84 ? 9.084 3.089 -6.096 1.00 91.50 84 SER A N 1
ATOM 651 C CA . SER A 1 84 ? 9.977 2.023 -6.548 1.00 91.50 84 SER A CA 1
ATOM 652 C C . SER A 1 84 ? 9.585 1.441 -7.912 1.00 91.50 84 SER A C 1
ATOM 654 O O . SER A 1 84 ? 10.465 1.120 -8.716 1.00 91.50 84 SER A O 1
ATOM 656 N N . ILE A 1 85 ? 8.287 1.311 -8.197 1.00 90.56 85 ILE A N 1
ATOM 657 C CA . ILE A 1 85 ? 7.766 0.865 -9.497 1.00 90.56 85 ILE A CA 1
ATOM 658 C C . ILE A 1 85 ? 7.978 1.938 -10.567 1.00 90.56 85 ILE A C 1
ATOM 660 O O . ILE A 1 85 ? 8.395 1.607 -11.676 1.00 90.56 85 ILE A O 1
ATOM 664 N N . VAL A 1 86 ? 7.710 3.209 -10.257 1.00 89.56 86 VAL A N 1
ATOM 665 C CA . VAL A 1 86 ? 7.865 4.327 -11.204 1.00 89.56 86 VAL A CA 1
ATOM 666 C C . VAL A 1 86 ? 9.311 4.431 -11.693 1.00 89.56 86 VAL A C 1
ATOM 668 O O . VAL A 1 86 ? 9.548 4.438 -12.902 1.00 89.56 86 VAL A O 1
ATOM 671 N N . VAL A 1 87 ? 10.284 4.407 -10.777 1.00 89.06 87 VAL A N 1
ATOM 672 C CA . VAL A 1 87 ? 11.717 4.472 -11.120 1.00 89.06 87 VAL A CA 1
ATOM 673 C C . VAL A 1 87 ? 12.129 3.303 -12.022 1.00 89.06 87 VAL A C 1
ATOM 675 O O . VAL A 1 87 ? 12.799 3.485 -13.038 1.00 89.06 87 VAL A O 1
ATOM 678 N N . ARG A 1 88 ? 11.683 2.084 -11.705 1.00 87.56 88 ARG A N 1
ATOM 679 C CA . ARG A 1 88 ? 12.037 0.882 -12.477 1.00 87.56 88 ARG A CA 1
ATOM 680 C C . ARG A 1 88 ? 11.354 0.823 -13.834 1.00 87.56 88 ARG A C 1
ATOM 682 O O . ARG A 1 88 ? 11.963 0.357 -14.792 1.00 87.56 88 ARG A O 1
ATOM 689 N N . LYS A 1 89 ? 10.131 1.342 -13.951 1.00 88.06 89 LYS A N 1
ATOM 690 C CA . LYS A 1 89 ? 9.474 1.547 -15.249 1.00 88.06 89 LYS A CA 1
ATOM 691 C C . LYS A 1 89 ? 10.255 2.528 -16.117 1.00 88.06 89 LYS A C 1
ATOM 693 O O . LYS A 1 89 ? 10.427 2.254 -17.301 1.00 88.06 89 LYS A O 1
ATOM 698 N N . ALA A 1 90 ? 10.759 3.622 -15.541 1.00 88.06 90 ALA A N 1
ATOM 699 C CA . ALA A 1 90 ? 11.593 4.577 -16.268 1.00 88.06 90 ALA A CA 1
ATOM 700 C C . ALA A 1 90 ? 12.900 3.926 -16.752 1.00 88.06 90 ALA A C 1
ATOM 702 O O . ALA A 1 90 ? 13.232 4.037 -17.932 1.00 88.06 90 ALA A O 1
ATOM 703 N N . ARG A 1 91 ? 13.582 3.154 -15.891 1.00 86.12 91 ARG A N 1
ATOM 704 C CA . ARG A 1 91 ? 14.776 2.377 -16.276 1.00 86.12 91 ARG A CA 1
ATOM 705 C C . ARG A 1 91 ? 14.472 1.379 -17.391 1.00 86.12 91 ARG A C 1
ATOM 707 O O . ARG A 1 91 ? 15.190 1.321 -18.382 1.00 86.12 91 ARG A O 1
ATOM 714 N N . LEU A 1 92 ? 13.384 0.625 -17.262 1.00 87.69 92 LEU A N 1
ATOM 715 C CA . LEU A 1 92 ? 12.963 -0.353 -18.261 1.00 87.69 92 LEU A CA 1
ATOM 716 C C . LEU A 1 92 ? 12.623 0.315 -19.602 1.00 87.69 92 LEU A C 1
ATOM 718 O O . LEU A 1 92 ? 12.966 -0.218 -20.652 1.00 87.69 92 LEU A O 1
ATOM 722 N N . SER A 1 93 ? 11.999 1.496 -19.574 1.00 86.31 93 SER A N 1
ATOM 723 C CA . SER A 1 93 ? 11.760 2.316 -20.766 1.00 86.31 93 SER A CA 1
ATOM 724 C C . SER A 1 93 ? 13.073 2.772 -21.413 1.00 86.31 93 SER A C 1
ATOM 726 O O . SER A 1 93 ? 13.232 2.642 -22.623 1.00 86.31 93 SER A O 1
ATOM 728 N N . ALA A 1 94 ? 14.052 3.217 -20.619 1.00 86.75 94 ALA A N 1
ATOM 729 C CA . ALA A 1 94 ? 15.370 3.606 -21.120 1.00 86.75 94 ALA A CA 1
ATOM 730 C C . ALA A 1 94 ? 16.119 2.435 -21.780 1.00 86.75 94 ALA A C 1
ATOM 732 O O . ALA A 1 94 ? 16.645 2.595 -22.876 1.00 86.75 94 ALA A O 1
ATOM 733 N N . VAL A 1 95 ? 16.107 1.244 -21.169 1.00 86.00 95 VAL A N 1
ATOM 734 C CA . VAL A 1 95 ? 16.711 0.032 -21.756 1.00 86.00 95 VAL A CA 1
ATOM 735 C C . VAL A 1 95 ? 16.029 -0.326 -23.072 1.00 86.00 95 VAL A C 1
ATOM 737 O O . VAL A 1 95 ? 16.705 -0.596 -24.061 1.00 86.00 95 VAL A O 1
ATOM 740 N N . ARG A 1 96 ? 14.692 -0.258 -23.115 1.00 84.19 96 ARG A N 1
ATOM 741 C CA . ARG A 1 96 ? 13.915 -0.613 -24.308 1.00 84.19 96 ARG A CA 1
ATOM 742 C C . ARG A 1 96 ? 14.257 0.224 -25.528 1.00 84.19 96 ARG A C 1
ATOM 744 O O . ARG A 1 96 ? 14.274 -0.340 -26.612 1.00 84.19 96 ARG A O 1
ATOM 751 N N . LYS A 1 97 ? 14.591 1.507 -25.358 1.00 84.88 97 LYS A N 1
ATOM 752 C CA . LYS A 1 97 ? 14.987 2.394 -26.467 1.00 84.88 97 LYS A CA 1
ATOM 753 C C . LYS A 1 97 ? 16.215 1.902 -27.243 1.00 84.88 97 LYS A C 1
ATOM 755 O O . LYS A 1 97 ? 16.402 2.318 -28.377 1.00 84.88 97 LYS A O 1
ATOM 760 N N . ASN A 1 98 ? 17.024 1.020 -26.653 1.00 85.44 98 ASN A N 1
ATOM 761 C CA . ASN A 1 98 ? 18.217 0.452 -27.284 1.00 85.44 98 ASN A CA 1
ATOM 762 C C . ASN A 1 98 ? 17.945 -0.876 -28.019 1.00 85.44 98 ASN A C 1
ATOM 764 O O . ASN A 1 98 ? 18.864 -1.452 -28.597 1.00 85.44 98 ASN A O 1
ATOM 768 N N . PHE A 1 99 ? 16.709 -1.394 -27.994 1.00 83.00 99 PHE A N 1
ATOM 769 C CA . PHE A 1 99 ? 16.343 -2.606 -28.734 1.00 83.00 99 PHE A CA 1
ATOM 770 C C . PHE A 1 99 ? 15.905 -2.312 -30.171 1.00 83.00 99 PHE A C 1
ATOM 772 O O . PHE A 1 99 ? 15.526 -1.196 -30.520 1.00 83.00 99 PHE A O 1
ATOM 779 N N . SER A 1 100 ? 15.922 -3.355 -31.004 1.00 84.00 100 SER A N 1
ATOM 780 C CA . SER A 1 100 ? 15.574 -3.270 -32.422 1.00 84.00 100 SER A CA 1
ATOM 781 C C . SER A 1 100 ? 14.121 -2.839 -32.670 1.00 84.00 100 SER A C 1
ATOM 783 O O . SER A 1 100 ? 13.235 -2.937 -31.813 1.00 84.00 100 SER A O 1
ATOM 785 N N . THR A 1 101 ? 13.854 -2.401 -33.898 1.00 79.88 101 THR A N 1
ATOM 786 C CA . THR A 1 101 ? 12.509 -2.052 -34.378 1.00 79.88 101 THR A CA 1
ATOM 787 C C . THR A 1 101 ? 11.564 -3.256 -34.382 1.00 79.88 101 THR A C 1
ATOM 789 O O . THR A 1 101 ? 10.390 -3.107 -34.048 1.00 79.88 101 THR A O 1
ATOM 792 N N . THR A 1 102 ? 12.072 -4.465 -34.655 1.00 80.19 102 THR A N 1
ATOM 793 C CA . THR A 1 102 ? 11.316 -5.725 -34.534 1.00 80.19 102 THR A CA 1
ATOM 794 C C . THR A 1 102 ? 10.809 -5.945 -33.109 1.00 80.19 102 THR A C 1
ATOM 796 O O . THR A 1 102 ? 9.648 -6.301 -32.916 1.00 80.19 102 THR A O 1
ATOM 799 N N . PHE A 1 103 ? 11.648 -5.679 -32.099 1.00 81.94 103 PHE A N 1
ATOM 800 C CA . PHE A 1 103 ? 11.236 -5.755 -30.697 1.00 81.94 103 PHE A CA 1
ATOM 801 C C . PHE A 1 103 ? 10.133 -4.738 -30.384 1.00 81.94 103 PHE A C 1
ATOM 803 O O . PHE A 1 103 ? 9.134 -5.085 -29.757 1.00 81.94 103 PHE A O 1
ATOM 810 N N . HIS A 1 104 ? 10.281 -3.496 -30.853 1.00 78.75 104 HIS A N 1
ATOM 811 C CA . HIS A 1 104 ? 9.277 -2.456 -30.625 1.00 78.75 104 HIS A CA 1
ATOM 812 C C . HIS A 1 104 ? 7.934 -2.813 -31.263 1.00 78.75 104 HIS A C 1
ATOM 814 O O . HIS A 1 104 ? 6.914 -2.694 -30.596 1.00 78.75 104 HIS A O 1
ATOM 820 N N . SER A 1 105 ? 7.938 -3.320 -32.500 1.00 78.62 105 SER A N 1
ATOM 821 C CA . SER A 1 105 ? 6.722 -3.743 -33.204 1.00 78.62 105 SER A CA 1
ATOM 822 C C . SER A 1 105 ? 6.003 -4.905 -32.511 1.00 78.62 105 SER A C 1
ATOM 824 O O . SER A 1 105 ? 4.776 -4.942 -32.522 1.00 78.62 105 SER A O 1
ATOM 826 N N . ALA A 1 106 ? 6.737 -5.836 -31.894 1.00 78.00 106 ALA A N 1
ATOM 827 C CA . ALA A 1 106 ? 6.144 -6.913 -31.100 1.00 78.00 106 ALA A CA 1
ATOM 828 C C . ALA A 1 106 ? 5.608 -6.420 -29.740 1.00 78.00 106 ALA A C 1
ATOM 830 O O . ALA A 1 106 ? 4.650 -6.976 -29.204 1.00 78.00 106 ALA A O 1
ATOM 831 N N . TRP A 1 107 ? 6.223 -5.382 -29.167 1.00 72.38 107 TRP A N 1
ATOM 832 C CA . TRP A 1 107 ? 5.888 -4.857 -27.843 1.00 72.38 107 TRP A CA 1
ATOM 833 C C . TRP A 1 107 ? 4.694 -3.889 -27.843 1.00 72.38 107 TRP A C 1
ATOM 835 O O . TRP A 1 107 ? 3.855 -3.947 -26.940 1.00 72.38 107 TRP A O 1
ATOM 845 N N . THR A 1 108 ? 4.594 -3.000 -28.836 1.00 65.12 108 THR A N 1
ATOM 846 C CA . THR A 1 108 ? 3.550 -1.957 -28.911 1.00 65.12 108 THR A CA 1
ATOM 847 C C . THR A 1 108 ? 2.133 -2.513 -29.034 1.00 65.12 108 THR A C 1
ATOM 849 O O . THR A 1 108 ? 1.181 -1.835 -28.660 1.00 65.12 108 THR A O 1
ATOM 852 N N . ALA A 1 109 ? 1.968 -3.774 -29.438 1.00 55.50 109 ALA A N 1
ATOM 853 C CA . ALA A 1 109 ? 0.669 -4.443 -29.500 1.00 55.50 109 ALA A CA 1
ATOM 854 C C . ALA A 1 109 ? -0.025 -4.626 -28.127 1.00 55.50 109 ALA A C 1
ATOM 856 O O . ALA A 1 109 ? -1.165 -5.085 -28.078 1.00 55.50 109 ALA A O 1
ATOM 857 N N . LYS A 1 110 ? 0.632 -4.294 -27.001 1.00 54.12 110 LYS A N 1
ATOM 858 C CA . LYS A 1 110 ? 0.131 -4.567 -25.641 1.00 54.12 110 LYS A CA 1
ATOM 859 C C . LYS A 1 110 ? 0.173 -3.365 -24.685 1.00 54.12 110 LYS A C 1
ATOM 861 O O . LYS A 1 110 ? 0.285 -3.553 -23.471 1.00 54.12 110 LYS A O 1
ATOM 866 N N . GLU A 1 111 ? 0.105 -2.130 -25.181 1.00 51.31 111 GLU A N 1
ATOM 867 C CA . GLU A 1 111 ? 0.058 -0.949 -24.305 1.00 51.31 111 GLU A CA 1
ATOM 868 C C . GLU A 1 111 ? -1.295 -0.804 -23.583 1.00 51.31 111 GLU A C 1
ATOM 870 O O . GLU A 1 111 ? -2.209 -0.121 -24.020 1.00 51.31 111 GLU A O 1
ATOM 875 N N . LYS A 1 112 ? -1.393 -1.437 -22.409 1.00 51.62 112 LYS A N 1
ATOM 876 C CA . LYS A 1 112 ? -2.354 -1.125 -21.334 1.00 51.62 112 LYS A CA 1
ATOM 877 C C . LYS A 1 112 ? -1.636 -0.375 -20.199 1.00 51.62 112 LYS A C 1
ATOM 879 O O . LYS A 1 112 ? -1.646 -0.782 -19.038 1.00 51.62 112 LYS A O 1
ATOM 884 N N . LEU A 1 113 ? -0.898 0.687 -20.537 1.00 49.53 113 LEU A N 1
ATOM 885 C CA . LEU A 1 113 ? -0.055 1.403 -19.566 1.00 49.53 113 LEU A CA 1
ATOM 886 C C . LEU A 1 113 ? -0.867 2.275 -18.582 1.00 49.53 113 LEU A C 1
ATOM 888 O O . LEU A 1 113 ? -0.363 2.587 -17.501 1.00 49.53 113 LEU A O 1
ATOM 892 N N . GLU A 1 114 ? -2.127 2.593 -18.902 1.00 52.16 114 GLU A N 1
ATOM 893 C CA . GLU A 1 114 ? -3.025 3.390 -18.048 1.00 52.16 114 GLU A CA 1
ATOM 894 C C . GLU A 1 114 ? -3.542 2.643 -16.800 1.00 52.16 114 GLU A C 1
ATOM 896 O O . GLU A 1 114 ? -3.863 3.274 -15.795 1.00 52.16 114 GLU A O 1
ATOM 901 N N . GLU A 1 115 ? -3.535 1.304 -16.773 1.00 57.28 115 GLU A N 1
ATOM 902 C CA . GLU A 1 115 ? -4.076 0.532 -15.634 1.00 57.28 115 GLU A CA 1
ATOM 903 C C . GLU A 1 115 ? -3.244 0.666 -14.344 1.00 57.28 115 GLU A C 1
ATOM 905 O O . GLU A 1 115 ? -3.754 0.507 -13.236 1.00 57.28 115 GLU A O 1
ATOM 910 N N . ALA A 1 116 ? -1.949 0.976 -14.441 1.00 54.34 116 ALA A N 1
ATOM 911 C CA . ALA A 1 116 ? -1.065 0.886 -13.281 1.00 54.34 116 ALA A CA 1
ATOM 912 C C . ALA A 1 116 ? -1.206 2.044 -12.278 1.00 54.34 116 ALA A C 1
ATOM 914 O O . ALA A 1 116 ? -0.910 1.843 -11.101 1.00 54.34 116 ALA A O 1
ATOM 915 N N . LEU A 1 117 ? -1.643 3.228 -12.721 1.00 56.84 117 LEU A N 1
ATOM 916 C CA . LEU A 1 117 ? -1.958 4.336 -11.809 1.00 56.84 117 LEU A CA 1
ATOM 917 C C . LEU A 1 117 ? -3.267 4.069 -11.048 1.00 56.84 117 LEU A C 1
ATOM 919 O O . LEU A 1 117 ? -3.377 4.439 -9.881 1.00 56.84 117 LEU A O 1
ATOM 923 N N . SER A 1 118 ? -4.210 3.342 -11.663 1.00 74.56 118 SER A N 1
ATOM 924 C CA . SER A 1 118 ? -5.472 2.945 -11.027 1.00 74.56 118 SER A CA 1
ATOM 925 C C . SER A 1 118 ? -5.264 1.936 -9.888 1.00 74.56 118 SER A C 1
ATOM 927 O O . SER A 1 118 ? -5.849 2.089 -8.817 1.00 74.56 118 SER A O 1
ATOM 929 N N . ILE A 1 119 ? -4.370 0.951 -10.060 1.00 85.62 119 ILE A N 1
ATOM 930 C CA . ILE A 1 119 ? -4.175 -0.119 -9.061 1.00 85.62 119 ILE A CA 1
ATOM 931 C C . ILE A 1 119 ? -3.632 0.420 -7.731 1.00 85.62 119 ILE A C 1
ATOM 933 O O . ILE A 1 119 ? -4.147 0.057 -6.678 1.00 85.62 119 ILE A O 1
ATOM 937 N N . TYR A 1 120 ? -2.621 1.296 -7.752 1.00 89.62 120 TYR A N 1
ATOM 938 C CA . TYR A 1 120 ? -2.092 1.891 -6.516 1.00 89.62 120 TYR A CA 1
ATOM 939 C C . TYR A 1 120 ? -3.177 2.667 -5.754 1.00 89.62 120 TYR A C 1
ATOM 941 O O . TYR A 1 120 ? -3.333 2.473 -4.548 1.00 89.62 120 TYR A O 1
ATOM 949 N N . GLY A 1 121 ? -3.956 3.494 -6.461 1.00 90.38 121 GLY A N 1
ATOM 950 C CA . GLY A 1 121 ? -5.062 4.244 -5.864 1.00 90.38 121 GLY A CA 1
ATOM 951 C C . GLY A 1 121 ? -6.128 3.330 -5.258 1.00 90.38 121 GLY A C 1
ATOM 952 O O . GLY A 1 121 ? -6.598 3.584 -4.151 1.00 90.38 121 GLY A O 1
ATOM 953 N N . LEU A 1 122 ? -6.449 2.225 -5.933 1.00 92.94 122 LEU A N 1
ATOM 954 C CA . LEU A 1 122 ? -7.394 1.228 -5.437 1.00 92.94 122 LEU A CA 1
ATOM 955 C C . LEU A 1 122 ? -6.892 0.546 -4.158 1.00 92.94 122 LEU A C 1
ATOM 957 O O . LEU A 1 122 ? -7.637 0.453 -3.187 1.00 92.94 122 LEU A O 1
ATOM 961 N N . LEU A 1 123 ? -5.630 0.110 -4.118 1.00 94.88 123 LEU A N 1
ATOM 962 C CA . LEU A 1 123 ? -5.059 -0.536 -2.929 1.00 94.88 123 LEU A CA 1
ATOM 963 C C . LEU A 1 123 ? -4.981 0.421 -1.733 1.00 94.88 123 LEU A C 1
ATOM 965 O O . LEU A 1 123 ? -5.277 0.021 -0.608 1.00 94.88 123 LEU A O 1
ATOM 969 N N . MET A 1 124 ? -4.648 1.689 -1.980 1.00 95.00 124 MET A N 1
ATOM 970 C CA . MET A 1 124 ? -4.712 2.749 -0.971 1.00 95.00 124 MET A CA 1
ATOM 971 C C . MET A 1 124 ? -6.132 2.932 -0.432 1.00 95.00 124 MET A C 1
ATOM 973 O O . MET A 1 124 ? -6.334 2.947 0.782 1.00 95.00 124 MET A O 1
ATOM 977 N N . ALA A 1 125 ? -7.126 3.023 -1.321 1.00 95.25 125 ALA A N 1
ATOM 978 C CA . ALA A 1 125 ? -8.523 3.161 -0.927 1.00 95.25 125 ALA A CA 1
ATOM 979 C C . ALA A 1 125 ? -8.990 1.975 -0.072 1.00 95.25 125 ALA A C 1
ATOM 981 O O . ALA A 1 125 ? -9.630 2.186 0.953 1.00 95.25 125 ALA A O 1
ATOM 982 N N . VAL A 1 126 ? -8.616 0.743 -0.433 1.00 97.00 126 VAL A N 1
ATOM 983 C CA . VAL A 1 126 ? -8.937 -0.465 0.347 1.00 97.00 126 VAL A CA 1
ATOM 984 C C . VAL A 1 126 ? -8.376 -0.388 1.770 1.00 97.00 126 VAL A C 1
ATOM 986 O O . VAL A 1 126 ? -9.098 -0.680 2.722 1.00 97.00 126 VAL A O 1
ATOM 989 N N . VAL A 1 127 ? -7.120 0.041 1.938 1.00 97.25 127 VAL A N 1
ATOM 990 C CA . VAL A 1 127 ? -6.499 0.190 3.267 1.00 97.25 127 VAL A CA 1
ATOM 991 C C . VAL A 1 127 ? -7.229 1.253 4.098 1.00 97.25 127 VAL A C 1
ATOM 993 O O . VAL A 1 127 ? -7.600 0.997 5.243 1.00 97.25 127 VAL A O 1
ATOM 996 N N . VAL A 1 128 ? -7.503 2.424 3.516 1.00 97.12 128 VAL A N 1
ATOM 997 C CA . VAL A 1 128 ? -8.179 3.528 4.220 1.00 97.12 128 VAL A CA 1
ATOM 998 C C . VAL A 1 128 ? -9.622 3.170 4.585 1.00 97.12 128 VAL A C 1
ATOM 1000 O O . VAL A 1 128 ? -10.026 3.337 5.736 1.00 97.12 128 VAL A O 1
ATOM 1003 N N . ILE A 1 129 ? -10.396 2.632 3.639 1.00 97.25 129 ILE A N 1
ATOM 1004 C CA . ILE A 1 129 ? -11.781 2.196 3.874 1.00 97.25 129 ILE A CA 1
ATOM 1005 C C . ILE A 1 129 ? -11.822 1.079 4.923 1.00 97.25 129 ILE A C 1
ATOM 1007 O O . ILE A 1 129 ? -12.716 1.069 5.771 1.00 97.25 129 ILE A O 1
ATOM 1011 N N . GLY A 1 130 ? -10.840 0.173 4.920 1.00 96.19 130 GLY A N 1
ATOM 1012 C CA . GLY A 1 130 ? -10.699 -0.863 5.941 1.00 96.19 130 GLY A CA 1
ATOM 1013 C C . GLY A 1 130 ? -10.599 -0.276 7.349 1.00 96.19 130 GLY A C 1
ATOM 1014 O O . GLY A 1 130 ? -11.379 -0.648 8.224 1.00 96.19 130 GLY A O 1
ATOM 1015 N N . ALA A 1 131 ? -9.725 0.711 7.555 1.00 96.50 131 ALA A N 1
ATOM 1016 C CA . ALA A 1 131 ? -9.600 1.396 8.840 1.00 96.50 131 ALA A CA 1
ATOM 1017 C C . ALA A 1 131 ? -10.881 2.137 9.247 1.00 96.50 131 ALA A C 1
ATOM 1019 O O . ALA A 1 131 ? -11.326 2.007 10.387 1.00 96.50 131 ALA A O 1
ATOM 1020 N N . LEU A 1 132 ? -11.521 2.856 8.317 1.00 96.44 132 LEU A N 1
ATOM 1021 C CA . LEU A 1 132 ? -12.802 3.529 8.575 1.00 96.44 132 LEU A CA 1
ATOM 1022 C C . LEU A 1 132 ? -13.898 2.535 8.983 1.00 96.44 132 LEU A C 1
ATOM 1024 O O . LEU A 1 132 ? -14.705 2.821 9.867 1.00 96.44 132 LEU A O 1
ATOM 1028 N N . THR A 1 133 ? -13.891 1.342 8.390 1.00 95.25 133 THR A N 1
ATOM 1029 C CA . THR A 1 133 ? -14.814 0.261 8.754 1.00 95.25 133 THR A CA 1
ATOM 1030 C C . THR A 1 133 ? -14.569 -0.222 10.184 1.00 95.25 133 THR A C 1
ATOM 1032 O O . THR A 1 133 ? -15.531 -0.455 10.916 1.00 95.25 133 THR A O 1
ATOM 1035 N N . VAL A 1 134 ? -13.308 -0.330 10.624 1.00 94.88 134 VAL A N 1
ATOM 1036 C CA . VAL A 1 134 ? -12.984 -0.662 12.024 1.00 94.88 134 VAL A CA 1
ATOM 1037 C C . VAL A 1 134 ? -13.505 0.415 12.971 1.00 94.88 134 VAL A C 1
ATOM 1039 O O . VAL A 1 134 ? -14.187 0.081 13.937 1.00 94.88 134 VAL A O 1
ATOM 1042 N N . TRP A 1 135 ? -13.251 1.691 12.670 1.00 94.50 135 TRP A N 1
ATOM 1043 C CA . TRP A 1 135 ? -13.757 2.817 13.460 1.00 94.50 135 TRP A CA 1
ATOM 1044 C C . TRP A 1 135 ? -15.278 2.767 13.609 1.00 94.50 135 TRP A C 1
ATOM 1046 O O . TRP A 1 135 ? -15.798 2.850 14.720 1.00 94.50 135 TRP A O 1
ATOM 1056 N N . TRP A 1 136 ? -15.991 2.559 12.501 1.00 93.44 136 TRP A N 1
ATOM 1057 C CA . TRP A 1 136 ? -17.443 2.425 12.505 1.00 93.44 136 TRP A CA 1
ATOM 1058 C C . TRP A 1 136 ? -17.914 1.250 13.373 1.00 93.44 136 TRP A C 1
ATOM 1060 O O . TRP A 1 136 ? -18.790 1.404 14.223 1.00 93.44 136 TRP A O 1
ATOM 1070 N N . LEU A 1 137 ? -17.325 0.065 13.193 1.00 91.69 137 LEU A N 1
ATOM 1071 C CA . LEU A 1 137 ? -17.762 -1.139 13.900 1.00 91.69 137 LEU A CA 1
ATOM 1072 C C . LEU A 1 137 ? -17.430 -1.121 15.395 1.00 91.69 137 LEU A C 1
ATOM 1074 O O . LEU A 1 137 ? -18.240 -1.602 16.180 1.00 91.69 137 LEU A O 1
ATOM 1078 N N . VAL A 1 138 ? -16.265 -0.601 15.784 1.00 88.88 138 VAL A N 1
ATOM 1079 C CA . VAL A 1 138 ? -15.786 -0.630 17.175 1.00 88.88 138 VAL A CA 1
ATOM 1080 C C . VAL A 1 138 ? -16.314 0.544 17.993 1.00 88.88 138 VAL A C 1
ATOM 1082 O O . VAL A 1 138 ? -16.601 0.368 19.172 1.00 88.88 138 VAL A O 1
ATOM 1085 N N . TYR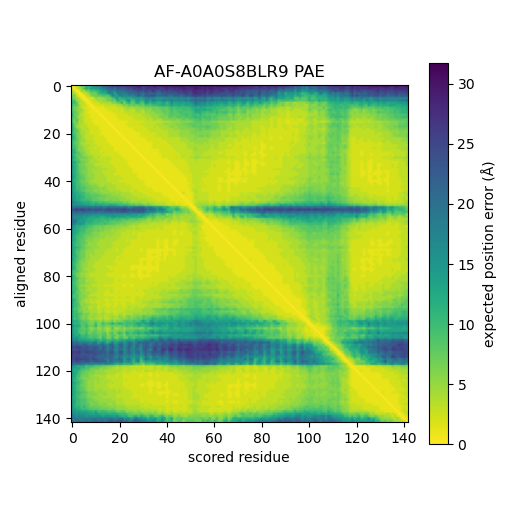 A 1 139 ? -16.442 1.732 17.398 1.00 83.50 139 TYR A N 1
ATOM 1086 C CA . TYR A 1 139 ? -16.812 2.933 18.148 1.00 83.50 139 TYR A CA 1
ATOM 1087 C C . TYR A 1 139 ? -18.323 3.194 18.173 1.00 83.50 139 TYR A C 1
ATOM 1089 O O . TYR A 1 139 ? -18.828 3.718 19.161 1.00 83.50 139 TYR A O 1
ATOM 1097 N N . LEU A 1 140 ? -19.046 2.855 17.096 1.00 79.38 140 LEU A N 1
ATOM 1098 C CA . LEU A 1 140 ? -20.474 3.185 16.961 1.00 79.38 140 LEU A CA 1
ATOM 1099 C C . LEU A 1 140 ? -21.411 1.994 17.169 1.00 79.38 140 LEU A C 1
ATOM 1101 O O . LEU A 1 140 ? -22.585 2.202 17.468 1.00 79.38 140 LEU A O 1
ATOM 1105 N N . LYS A 1 141 ? -20.932 0.762 16.966 1.00 78.62 141 LYS A N 1
ATOM 1106 C CA . LYS A 1 141 ? -21.780 -0.441 16.997 1.00 78.62 141 LYS A CA 1
ATOM 1107 C C . LYS A 1 141 ? -21.503 -1.377 18.179 1.00 78.62 141 LYS A C 1
ATOM 1109 O O . LYS A 1 141 ? -22.412 -2.097 18.586 1.00 78.62 141 LYS A O 1
ATOM 1114 N N . LEU A 1 142 ? -20.270 -1.389 18.683 1.00 73.56 142 LEU A N 1
ATOM 1115 C CA . LEU A 1 142 ? -19.859 -2.011 19.949 1.00 73.56 142 LEU A CA 1
ATOM 1116 C C . LEU A 1 142 ? -19.870 -0.950 21.043 1.00 73.56 142 LEU A C 1
ATOM 1118 O O . LEU A 1 142 ? -19.992 -1.300 22.235 1.00 73.56 142 LEU A O 1
#

Solvent-accessible surface area (backbone atoms only — not comparable to full-atom values): 7717 Å² to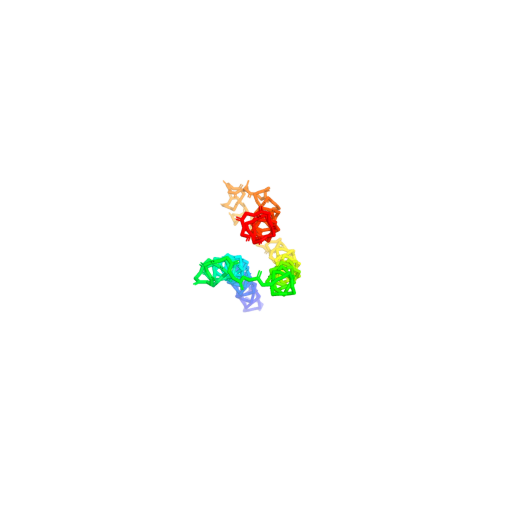tal; per-residue (Å²): 124,72,67,59,59,54,50,53,54,50,53,53,50,51,55,46,52,53,39,50,54,50,46,53,49,40,54,52,47,45,54,51,48,46,52,53,46,52,52,52,43,51,49,52,52,50,55,58,54,74,52,70,55,75,62,50,74,66,55,39,49,50,52,41,50,51,34,48,50,46,30,54,52,47,44,51,50,44,50,56,39,49,54,56,39,52,56,40,51,52,51,45,53,60,57,51,73,76,52,56,69,70,57,50,64,67,52,64,81,65,78,68,74,73,57,62,68,53,51,56,54,50,51,46,48,53,41,49,52,47,30,53,49,43,41,49,50,49,69,74,72,78

Secondary structure (DSSP, 8-state):
-HHHHHHHHHHHHHHHHHHHHHHHHHHHHHHHHHHHHHHHHHHHHHHHHHTTT---HHHHHHHHHHHHHHHHHHHHHHHHHHHHHHHHHHHHHHHHTTS-HHHHHHHGGG--TTHHHHHHHHHHHHHHHHHHHHHIIIIII-

Sequence (142 aa):
MSGENANTHEELRLLYEVSVKELEFFKRQQWSVTNYALLLYAAVVGVARLLNGNVSGAEKLVFCLVATGVAVLGSYILWVLNNSIVVRKARLSAVRKNFSTTFHSAWTAKEKLEEALSIYGLLMAVVVIGALTVWWLVYLKL

pLDDT: mean 86.73, std 12.29, range [49.53, 98.31]

Mean predicted aligned error: 6.84 Å

Radius of gyration: 22.43 Å; Cα contacts (8 Å, |Δi|>4): 89; chains: 1; bounding box: 56×17×62 Å